Protein AF-A0A973XDQ6-F1 (afdb_monomer_lite)

pLDDT: mean 77.3, std 17.06, range [45.78, 94.81]

Secondary structure (DSSP, 8-state):
--HHHHHHHHH---PPPHHHHHHHHHHT-SSHHHHHHHHHHHHHHHHHTT----------

Structure (mmCIF, N/CA/C/O backbone):
data_AF-A0A973XDQ6-F1
#
_entry.id   AF-A0A973XDQ6-F1
#
loop_
_atom_site.group_PDB
_atom_site.id
_atom_site.type_symbol
_atom_site.label_atom_id
_atom_site.label_alt_id
_at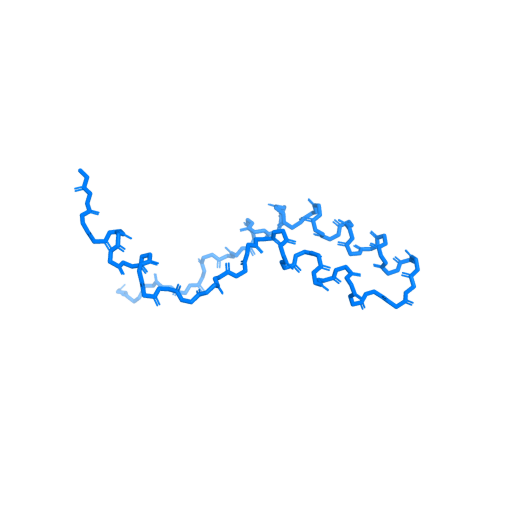om_site.label_comp_id
_atom_site.label_asym_id
_atom_site.label_entity_id
_atom_site.label_seq_id
_atom_site.pdbx_PDB_ins_code
_atom_site.Cartn_x
_atom_site.Cartn_y
_atom_site.Cartn_z
_atom_site.occupancy
_atom_site.B_iso_or_equiv
_atom_site.auth_seq_id
_atom_site.auth_comp_id
_atom_site.auth_asym_id
_atom_site.auth_atom_id
_atom_site.pdbx_PDB_model_num
ATOM 1 N N . MET A 1 1 ? -15.113 1.578 30.580 1.00 47.34 1 MET A N 1
ATOM 2 C CA . MET A 1 1 ? -14.951 0.559 29.522 1.00 47.34 1 MET A CA 1
ATOM 3 C C . MET A 1 1 ? -16.294 0.404 28.831 1.00 47.34 1 MET A C 1
ATOM 5 O O . MET A 1 1 ? -17.269 0.165 29.527 1.00 47.34 1 MET A O 1
ATOM 9 N N . SER A 1 2 ? -16.389 0.677 27.528 1.00 68.88 2 SER A N 1
ATOM 10 C CA . SER A 1 2 ? -17.681 0.715 26.825 1.00 68.88 2 SER A CA 1
ATOM 11 C C . SER A 1 2 ? -17.975 -0.638 26.174 1.00 68.88 2 SER A C 1
ATOM 13 O O . SER A 1 2 ? -17.332 -0.995 25.188 1.00 68.88 2 SER A O 1
ATOM 15 N N . HIS A 1 3 ? -18.954 -1.372 26.711 1.00 77.19 3 HIS A N 1
ATOM 16 C CA . HIS A 1 3 ? -19.398 -2.692 26.228 1.00 77.19 3 HIS A CA 1
ATOM 17 C C . HIS A 1 3 ? -19.871 -2.697 24.762 1.00 77.19 3 HIS A C 1
ATOM 19 O O . HIS A 1 3 ? -19.911 -3.739 24.113 1.00 77.19 3 HIS A O 1
ATOM 25 N N . LEU A 1 4 ? -20.178 -1.522 24.210 1.00 79.25 4 LEU A N 1
ATOM 26 C CA . LEU A 1 4 ? -20.565 -1.352 22.812 1.00 79.25 4 LEU A CA 1
ATOM 27 C C . LEU A 1 4 ? -19.414 -1.669 21.838 1.00 79.25 4 LEU A C 1
ATOM 29 O O . LEU A 1 4 ? -19.648 -2.232 20.774 1.00 79.25 4 LEU A O 1
ATOM 33 N N . ILE A 1 5 ? -18.166 -1.351 22.207 1.00 74.69 5 ILE A N 1
ATOM 34 C CA . ILE A 1 5 ? -16.985 -1.589 21.355 1.00 74.69 5 ILE A CA 1
ATOM 35 C C . ILE A 1 5 ? -16.695 -3.092 21.240 1.00 74.69 5 ILE A C 1
ATOM 37 O O . ILE A 1 5 ? -16.306 -3.571 20.177 1.00 74.69 5 ILE A O 1
ATOM 41 N N . GLU A 1 6 ? -16.905 -3.845 22.320 1.00 73.25 6 GLU A N 1
ATOM 42 C CA . GLU A 1 6 ? -16.716 -5.300 22.345 1.00 73.25 6 GLU A CA 1
ATOM 43 C C . GLU A 1 6 ? -17.765 -6.023 21.497 1.00 73.25 6 GLU A C 1
ATOM 45 O O . GLU A 1 6 ? -17.422 -6.944 20.758 1.00 73.25 6 GLU A O 1
ATOM 50 N N . LEU A 1 7 ? -19.016 -5.552 21.525 1.00 78.06 7 LEU A N 1
ATOM 51 C CA . LEU A 1 7 ? -20.086 -6.097 20.691 1.00 78.06 7 LEU A CA 1
ATOM 52 C C . LEU A 1 7 ? -19.820 -5.874 19.194 1.00 78.06 7 LEU A C 1
ATOM 54 O O . LEU A 1 7 ? -20.024 -6.783 18.395 1.00 78.06 7 LEU A O 1
ATOM 58 N N . ILE A 1 8 ? -19.311 -4.696 18.815 1.00 76.31 8 ILE A N 1
ATOM 59 C CA . ILE A 1 8 ? -18.923 -4.408 17.426 1.00 76.31 8 ILE A CA 1
ATOM 60 C C . ILE A 1 8 ? -17.776 -5.335 17.001 1.00 76.31 8 ILE A C 1
ATOM 62 O O . ILE A 1 8 ? -17.864 -5.977 15.959 1.00 76.31 8 ILE A O 1
ATOM 66 N N . LYS A 1 9 ? -16.736 -5.488 17.830 1.00 67.19 9 LYS A N 1
ATOM 67 C CA . LYS A 1 9 ? -15.616 -6.402 17.542 1.00 67.19 9 LYS A CA 1
ATOM 68 C C . LYS A 1 9 ? -16.042 -7.866 17.391 1.00 67.19 9 LYS A C 1
ATOM 70 O O . LYS A 1 9 ? -15.420 -8.582 16.620 1.00 67.19 9 LYS A O 1
ATOM 75 N N . ALA A 1 10 ? -17.082 -8.304 18.101 1.00 74.19 10 ALA A N 1
ATOM 76 C CA . ALA A 1 10 ? -17.582 -9.679 18.039 1.00 74.19 10 ALA A CA 1
ATOM 77 C C . ALA A 1 10 ? -18.382 -9.999 16.761 1.00 74.19 10 ALA A C 1
ATOM 79 O O . ALA A 1 10 ? -18.570 -11.170 16.439 1.00 74.19 10 ALA A O 1
ATOM 80 N N . ILE A 1 11 ? -18.871 -8.978 16.051 1.00 79.00 11 ILE A N 1
ATOM 81 C CA . ILE A 1 11 ? -19.736 -9.134 14.869 1.00 79.00 11 ILE A CA 1
ATOM 82 C C . ILE A 1 11 ? -18.994 -8.763 13.580 1.00 79.00 11 ILE A C 1
ATOM 84 O O . ILE A 1 11 ? -19.392 -9.180 12.494 1.00 79.00 11 ILE A O 1
ATOM 88 N N . VAL A 1 12 ? -17.919 -7.981 13.678 1.00 74.44 12 VAL A N 1
ATOM 89 C CA . VAL A 1 12 ? -17.204 -7.475 12.510 1.00 74.44 12 VAL A CA 1
ATOM 90 C C . VAL A 1 12 ? -16.410 -8.606 11.832 1.00 74.44 12 VAL A C 1
ATOM 92 O O . VAL A 1 12 ? -15.473 -9.134 12.434 1.00 74.44 12 VAL A O 1
ATOM 95 N N . PRO A 1 13 ? -16.752 -8.985 10.583 1.00 71.94 13 PRO A N 1
ATOM 96 C CA . PRO A 1 13 ? -15.912 -9.870 9.780 1.00 71.94 13 PRO A CA 1
ATOM 97 C C . PRO A 1 13 ? -14.560 -9.197 9.528 1.00 71.94 13 PRO A C 1
ATOM 99 O O . PRO A 1 13 ? -14.488 -7.970 9.551 1.00 71.94 13 PRO A O 1
ATOM 102 N N . HIS A 1 14 ? -13.505 -9.987 9.293 1.00 78.38 14 HIS A N 1
ATOM 103 C CA . HIS A 1 14 ? -12.135 -9.493 9.081 1.00 78.38 14 HIS A CA 1
ATOM 104 C C . HIS A 1 14 ? -12.119 -8.252 8.179 1.00 78.38 14 HIS A C 1
ATOM 106 O O . HIS A 1 14 ? -12.390 -8.342 6.980 1.00 78.38 14 HIS A O 1
ATOM 112 N N . ILE A 1 15 ? -11.853 -7.085 8.771 1.00 81.06 15 ILE A N 1
ATOM 113 C CA . ILE A 1 15 ? -11.660 -5.848 8.020 1.00 81.06 15 ILE A CA 1
ATOM 114 C C . ILE A 1 15 ? -10.178 -5.814 7.674 1.00 81.06 15 ILE A C 1
ATOM 116 O O . ILE A 1 15 ? -9.373 -5.719 8.604 1.00 81.06 15 ILE A O 1
ATOM 120 N N . PRO A 1 16 ? -9.811 -5.856 6.380 1.00 82.94 16 PRO A N 1
ATOM 121 C CA . PRO A 1 16 ? -8.416 -5.794 6.002 1.00 82.94 16 PRO A CA 1
ATOM 122 C C . PRO A 1 16 ? -7.813 -4.488 6.512 1.00 82.94 16 PRO A C 1
ATOM 124 O O . PRO A 1 16 ? -8.368 -3.396 6.326 1.00 82.94 16 PRO A O 1
ATOM 127 N N . THR A 1 17 ? -6.688 -4.629 7.193 1.00 87.50 17 THR A N 1
ATOM 128 C CA . THR A 1 17 ? -5.830 -3.539 7.637 1.00 87.50 17 THR A CA 1
ATOM 129 C C . THR A 1 17 ? -5.317 -2.749 6.433 1.00 87.50 17 THR A C 1
ATOM 131 O O . THR A 1 17 ? -5.326 -3.230 5.300 1.00 87.50 17 THR A O 1
ATOM 134 N N . GLN A 1 18 ? -4.853 -1.517 6.664 1.00 88.00 18 GLN A N 1
ATOM 135 C CA . GLN A 1 18 ? -4.220 -0.728 5.599 1.00 88.00 18 GLN A CA 1
ATOM 136 C C . GLN A 1 18 ? -3.047 -1.486 4.974 1.00 88.00 18 GLN A C 1
ATOM 138 O O . GLN A 1 18 ? -2.960 -1.565 3.758 1.00 88.00 18 GLN A O 1
ATOM 143 N N . GLN A 1 19 ? -2.245 -2.152 5.803 1.00 88.50 19 GLN A N 1
ATOM 144 C CA . GLN A 1 19 ? -1.137 -2.980 5.349 1.00 88.50 19 GLN A CA 1
ATOM 145 C C . GLN A 1 19 ? -1.586 -4.109 4.409 1.00 88.50 19 GLN A C 1
ATOM 147 O O . GLN A 1 19 ? -0.986 -4.284 3.358 1.00 88.50 19 GLN A O 1
ATOM 152 N N . GLU A 1 20 ? -2.652 -4.845 4.740 1.00 90.31 20 GLU A N 1
ATOM 153 C CA . GLU A 1 20 ? -3.173 -5.910 3.864 1.00 90.31 20 GLU A CA 1
ATOM 154 C C . GLU A 1 20 ? -3.701 -5.356 2.534 1.00 90.31 20 GLU A C 1
ATOM 156 O O . GLU A 1 20 ? -3.580 -6.000 1.493 1.00 90.31 20 GLU A O 1
ATOM 161 N N . ARG A 1 21 ? -4.275 -4.147 2.548 1.00 90.94 21 ARG A N 1
ATOM 162 C CA . ARG A 1 21 ? -4.709 -3.464 1.321 1.00 90.94 21 ARG A CA 1
ATOM 163 C C . ARG A 1 21 ? -3.524 -3.033 0.466 1.00 90.94 21 ARG A C 1
ATOM 165 O O . ARG A 1 21 ? -3.584 -3.175 -0.750 1.00 90.94 21 ARG A O 1
ATOM 172 N N . ASP A 1 22 ? -2.473 -2.515 1.089 1.00 92.75 22 ASP A N 1
ATOM 173 C CA . ASP A 1 22 ? -1.265 -2.070 0.399 1.00 92.75 22 ASP A CA 1
ATOM 174 C C . ASP A 1 22 ? -0.487 -3.265 -0.170 1.00 92.75 22 ASP A C 1
ATOM 176 O O . ASP A 1 22 ? -0.028 -3.220 -1.308 1.00 92.75 22 ASP A O 1
ATOM 180 N N . GLU A 1 23 ? -0.421 -4.378 0.563 1.00 92.56 23 GLU A N 1
ATOM 181 C CA . GLU A 1 23 ? 0.161 -5.633 0.085 1.00 92.56 23 GLU A CA 1
ATOM 182 C C . GLU A 1 23 ? -0.616 -6.199 -1.110 1.00 92.56 23 GLU A C 1
ATOM 184 O O . GLU A 1 23 ? -0.011 -6.528 -2.132 1.00 92.56 23 GLU A O 1
ATOM 189 N N . ALA A 1 24 ? -1.951 -6.244 -1.035 1.00 93.81 24 ALA A N 1
ATOM 190 C CA . ALA A 1 24 ? -2.780 -6.645 -2.170 1.00 93.81 24 ALA A CA 1
ATOM 191 C C . ALA A 1 24 ? -2.555 -5.722 -3.380 1.00 93.81 24 ALA A C 1
ATOM 193 O O . ALA A 1 24 ? -2.352 -6.201 -4.496 1.00 93.81 24 ALA A O 1
ATOM 194 N N . TYR A 1 25 ? -2.482 -4.408 -3.153 1.00 93.81 25 TYR A N 1
ATOM 195 C CA . TYR A 1 25 ? -2.233 -3.430 -4.207 1.00 93.81 25 TYR A CA 1
ATOM 196 C C . TYR A 1 25 ? -0.867 -3.607 -4.882 1.00 93.81 25 TYR A C 1
ATOM 198 O O . TYR A 1 25 ? -0.771 -3.485 -6.102 1.00 93.81 25 TYR A O 1
ATOM 206 N N . LEU A 1 26 ? 0.183 -3.926 -4.125 1.00 94.00 26 LEU A N 1
ATOM 207 C CA . LEU A 1 26 ? 1.509 -4.234 -4.673 1.00 94.00 26 LEU A CA 1
ATOM 208 C C . LEU A 1 26 ? 1.546 -5.596 -5.378 1.00 94.00 26 LEU A C 1
ATOM 210 O O . LEU A 1 26 ? 2.262 -5.763 -6.362 1.00 94.00 26 LEU A O 1
ATOM 214 N N . SER A 1 27 ? 0.756 -6.569 -4.915 1.00 94.00 27 SER A N 1
ATOM 215 C CA . SER A 1 27 ? 0.673 -7.899 -5.536 1.00 94.00 27 SER A CA 1
ATOM 216 C C . SER A 1 27 ? 0.069 -7.870 -6.945 1.00 94.00 27 SER A C 1
ATOM 218 O O . SER A 1 27 ? 0.342 -8.745 -7.764 1.00 94.00 27 SER A O 1
ATOM 220 N N . GLU A 1 28 ? -0.719 -6.836 -7.244 1.00 94.75 28 GLU A N 1
ATOM 221 C CA . GLU A 1 28 ? -1.327 -6.591 -8.551 1.00 94.75 28 GLU A CA 1
ATOM 222 C C . GLU A 1 28 ? -0.371 -5.905 -9.553 1.00 94.75 28 GLU A C 1
ATOM 224 O O . GLU A 1 28 ? -0.797 -5.535 -10.653 1.00 94.75 28 GLU A O 1
ATOM 229 N N . SER A 1 29 ? 0.899 -5.685 -9.194 1.00 93.69 29 SER A N 1
ATOM 230 C CA . SER A 1 29 ? 1.882 -5.065 -10.086 1.00 93.69 29 SER A CA 1
ATOM 231 C C . SER A 1 29 ? 2.295 -5.981 -11.240 1.00 93.69 29 SER A C 1
ATOM 233 O O . SER A 1 29 ? 2.602 -7.156 -11.050 1.00 93.69 29 SER A O 1
ATOM 235 N N . VAL A 1 30 ? 2.339 -5.420 -12.453 1.00 93.19 30 VAL A N 1
ATOM 236 C CA . VAL A 1 30 ? 2.659 -6.181 -13.680 1.00 93.19 30 VAL A CA 1
ATOM 237 C C . VAL A 1 30 ? 4.169 -6.273 -13.931 1.00 93.19 30 VAL A C 1
ATOM 239 O O . VAL A 1 30 ? 4.649 -7.278 -14.455 1.00 9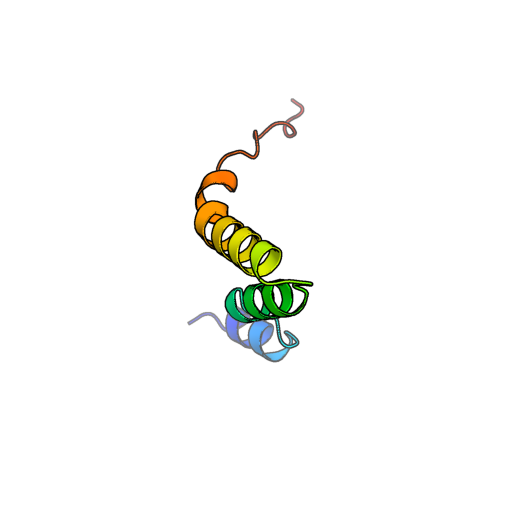3.19 30 VAL A O 1
ATOM 242 N N . ASP A 1 31 ? 4.923 -5.241 -13.553 1.00 94.69 31 ASP A N 1
ATOM 243 C CA . ASP A 1 31 ? 6.373 -5.165 -13.720 1.00 94.69 31 ASP A CA 1
ATOM 244 C C . ASP A 1 31 ? 7.038 -4.358 -12.590 1.00 94.69 31 ASP A C 1
ATOM 246 O O . ASP A 1 31 ? 6.378 -3.822 -11.699 1.00 94.69 31 ASP A O 1
ATOM 250 N N . MET A 1 32 ? 8.371 -4.289 -12.615 1.00 91.38 32 MET A N 1
ATOM 251 C CA . MET A 1 32 ? 9.160 -3.610 -11.584 1.00 91.38 32 MET A CA 1
ATOM 252 C C . MET A 1 32 ? 8.907 -2.096 -11.537 1.00 91.38 32 MET A C 1
ATOM 254 O O . MET A 1 32 ? 8.915 -1.516 -10.456 1.00 91.38 32 MET A O 1
ATOM 258 N N . VAL A 1 33 ? 8.629 -1.470 -12.682 1.00 93.75 33 VAL A N 1
ATOM 259 C CA . VAL A 1 33 ? 8.334 -0.032 -12.761 1.00 93.75 33 VAL A CA 1
ATOM 260 C C . VAL A 1 33 ? 6.969 0.258 -12.129 1.00 93.75 33 VAL A C 1
ATOM 262 O O . VAL A 1 33 ? 6.794 1.258 -11.433 1.00 93.75 33 VAL A O 1
ATOM 265 N N . ASP A 1 34 ? 6.001 -0.639 -12.318 1.00 93.50 34 ASP A N 1
ATOM 266 C CA . ASP A 1 34 ? 4.684 -0.562 -11.696 1.00 93.50 34 ASP A CA 1
ATOM 267 C C . ASP A 1 34 ? 4.759 -0.753 -10.175 1.00 93.50 34 ASP A C 1
ATOM 269 O O . ASP A 1 34 ? 4.070 -0.050 -9.440 1.00 93.50 34 ASP A O 1
ATOM 273 N N . VAL A 1 35 ? 5.632 -1.639 -9.683 1.00 94.19 35 VAL A N 1
ATOM 274 C CA . VAL A 1 35 ? 5.897 -1.772 -8.237 1.00 94.19 35 VAL A CA 1
ATOM 275 C C . VAL A 1 35 ? 6.414 -0.453 -7.660 1.00 94.19 35 VAL A C 1
ATOM 277 O O . VAL A 1 35 ? 5.861 0.042 -6.680 1.00 94.19 35 VAL A O 1
ATOM 280 N N . GLU 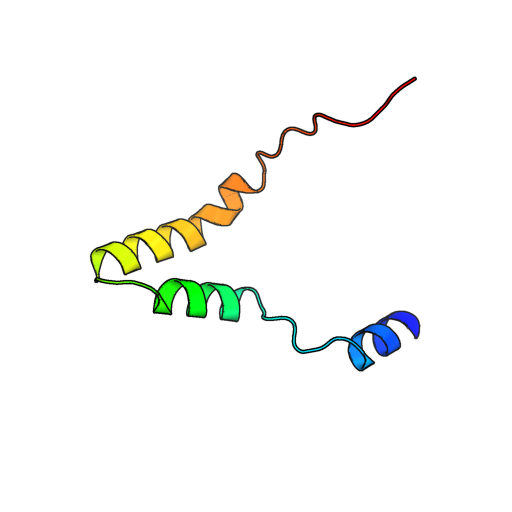A 1 36 ? 7.435 0.152 -8.273 1.00 94.81 36 GLU A N 1
ATOM 281 C CA . GLU A 1 36 ? 8.014 1.417 -7.797 1.00 94.81 36 GLU A CA 1
ATOM 282 C C . GLU A 1 36 ? 6.982 2.548 -7.774 1.00 94.81 36 GLU A C 1
ATOM 284 O O . GLU A 1 36 ? 6.872 3.274 -6.782 1.00 94.81 36 GLU A O 1
ATOM 289 N N . ARG A 1 37 ? 6.173 2.660 -8.835 1.00 94.25 37 ARG A N 1
ATOM 290 C CA . ARG A 1 37 ? 5.075 3.628 -8.899 1.00 94.25 37 ARG A CA 1
ATOM 291 C C . ARG A 1 37 ? 4.078 3.422 -7.761 1.00 94.25 37 ARG A C 1
ATOM 293 O O . ARG A 1 37 ? 3.718 4.387 -7.093 1.00 94.25 37 ARG A O 1
ATOM 300 N N . ARG A 1 38 ? 3.636 2.186 -7.522 1.00 93.81 38 ARG A N 1
ATOM 301 C CA . ARG A 1 38 ? 2.640 1.891 -6.481 1.00 93.81 38 ARG A CA 1
ATOM 302 C C . ARG A 1 38 ? 3.184 2.097 -5.070 1.00 93.81 38 ARG A C 1
ATOM 304 O O . ARG A 1 38 ? 2.449 2.586 -4.218 1.00 93.81 38 ARG A O 1
ATOM 311 N N . ILE A 1 39 ? 4.464 1.802 -4.827 1.00 93.12 39 ILE A N 1
ATOM 312 C CA . ILE A 1 39 ? 5.143 2.143 -3.566 1.00 93.12 39 ILE A CA 1
ATOM 313 C C . ILE A 1 39 ? 5.128 3.658 -3.358 1.00 93.12 39 ILE A C 1
ATOM 315 O O . ILE A 1 39 ? 4.763 4.126 -2.281 1.00 93.12 39 ILE A O 1
ATOM 319 N N . TRP A 1 40 ? 5.478 4.423 -4.394 1.00 92.69 40 TRP A N 1
ATOM 320 C CA . TRP A 1 40 ? 5.455 5.881 -4.330 1.00 92.69 40 TRP A CA 1
ATOM 321 C C . TRP A 1 40 ? 4.045 6.414 -4.039 1.00 92.69 40 TRP A C 1
ATOM 323 O O . TRP A 1 40 ? 3.878 7.280 -3.186 1.00 92.69 40 TRP A O 1
ATOM 333 N N . GLU A 1 41 ? 3.015 5.859 -4.680 1.00 92.12 41 GLU A N 1
ATOM 334 C CA . GLU A 1 41 ? 1.617 6.220 -4.423 1.00 92.12 41 GLU A CA 1
ATOM 335 C C . GLU A 1 41 ? 1.177 5.911 -2.986 1.00 92.12 41 GLU A C 1
ATOM 337 O O . GLU A 1 41 ? 0.493 6.736 -2.383 1.00 92.12 41 GLU A O 1
ATOM 342 N N . ILE A 1 42 ? 1.567 4.760 -2.425 1.00 91.88 42 ILE A N 1
ATOM 343 C CA . ILE A 1 42 ? 1.285 4.412 -1.022 1.00 91.88 42 ILE A CA 1
ATOM 344 C C . ILE A 1 42 ? 1.941 5.431 -0.083 1.00 91.88 42 ILE A C 1
ATOM 346 O O . ILE A 1 42 ? 1.271 5.956 0.802 1.00 91.88 42 ILE A O 1
ATOM 350 N N . ASP A 1 43 ? 3.210 5.760 -0.319 1.00 90.50 43 ASP A N 1
ATOM 351 C CA . ASP A 1 43 ? 3.973 6.719 0.489 1.00 90.50 43 ASP A CA 1
ATOM 352 C C . ASP A 1 43 ? 3.386 8.144 0.413 1.00 90.50 43 ASP A C 1
ATOM 354 O O . ASP A 1 43 ? 3.353 8.877 1.399 1.00 90.50 43 ASP A O 1
ATOM 358 N N . HIS A 1 44 ? 2.834 8.531 -0.743 1.00 88.88 44 HIS A N 1
ATOM 359 C CA . HIS A 1 44 ? 2.298 9.878 -0.973 1.00 88.88 44 HIS A CA 1
ATOM 360 C C . HIS A 1 44 ? 0.786 10.005 -0.707 1.00 88.88 44 HIS A C 1
ATOM 362 O O . HIS A 1 44 ? 0.248 11.115 -0.788 1.00 88.88 44 HIS A O 1
ATOM 368 N N . ARG A 1 45 ? 0.076 8.926 -0.346 1.00 79.44 45 ARG A N 1
ATOM 369 C CA . ARG A 1 45 ? -1.378 8.953 -0.065 1.00 79.44 45 ARG A CA 1
ATOM 370 C C . ARG A 1 45 ? -1.764 9.906 1.068 1.00 79.44 45 ARG A C 1
ATOM 372 O O . ARG A 1 45 ? -2.812 10.550 0.981 1.00 79.44 45 ARG A O 1
ATOM 379 N N . ASP A 1 46 ? -0.911 10.066 2.077 1.00 69.12 46 ASP A N 1
ATOM 380 C C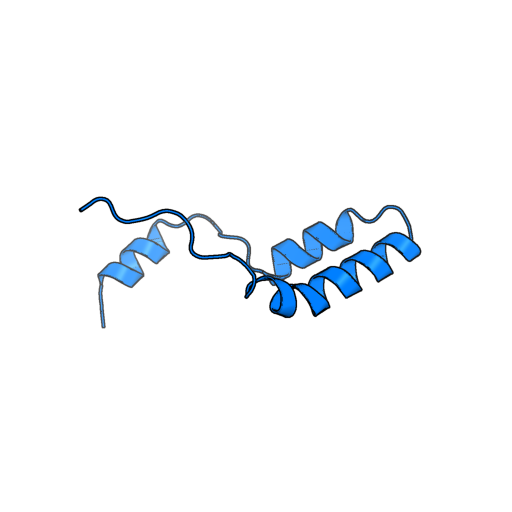A . ASP A 1 46 ? -1.159 10.973 3.209 1.00 69.12 46 ASP A CA 1
ATOM 381 C C . ASP A 1 46 ? -1.174 12.455 2.805 1.00 69.12 46 ASP A C 1
ATOM 383 O O . ASP A 1 46 ? -1.770 13.286 3.488 1.00 69.12 46 ASP A O 1
ATOM 387 N N . SER A 1 47 ? -0.581 12.798 1.659 1.00 59.88 47 SER A N 1
ATOM 388 C CA . SER A 1 47 ? -0.574 14.172 1.146 1.00 59.88 47 SER A CA 1
ATOM 389 C C . SER A 1 47 ? -1.839 14.547 0.358 1.00 59.88 47 SER A C 1
ATOM 391 O O . SER A 1 47 ? -2.128 15.732 0.190 1.00 59.88 47 SER A O 1
ATOM 393 N N . GLN A 1 48 ? -2.634 13.565 -0.091 1.00 55.91 48 GLN A N 1
ATOM 394 C CA . GLN A 1 48 ? -3.847 13.796 -0.893 1.00 55.91 48 GLN A CA 1
ATOM 395 C C . GLN A 1 48 ? -5.150 13.703 -0.087 1.00 55.91 48 GLN A C 1
ATOM 397 O O . GLN A 1 48 ? -6.163 14.280 -0.486 1.00 55.91 48 GLN A O 1
ATOM 402 N N . SER A 1 49 ? -5.137 13.058 1.083 1.00 54.09 49 SER A N 1
ATOM 403 C CA . SER A 1 49 ? -6.294 12.977 1.990 1.00 54.09 49 SER A CA 1
ATOM 404 C C . SER A 1 49 ? -6.698 14.331 2.603 1.00 54.09 49 SER A C 1
ATOM 406 O O . SER A 1 49 ? -7.760 14.443 3.212 1.00 54.09 49 SER A O 1
ATOM 408 N N . GLN A 1 50 ? -5.906 15.388 2.382 1.00 51.50 50 GLN A N 1
ATOM 409 C CA . GLN A 1 50 ? -6.213 16.768 2.774 1.00 51.50 50 GLN A CA 1
ATOM 410 C C . GLN A 1 50 ? -6.895 17.607 1.674 1.00 51.50 50 GLN A C 1
ATOM 412 O O . GLN A 1 50 ? -7.240 18.762 1.921 1.00 51.50 50 GLN A O 1
ATOM 417 N N . GLN A 1 51 ? -7.142 17.045 0.483 1.00 48.31 51 GLN A N 1
ATOM 418 C CA . GLN A 1 51 ? -7.803 17.735 -0.636 1.00 48.31 51 GLN A CA 1
ATOM 419 C C . GLN A 1 51 ? -9.170 17.132 -1.001 1.00 48.31 51 GLN A C 1
ATOM 421 O O . GLN A 1 51 ? -9.519 17.006 -2.169 1.00 48.31 51 GLN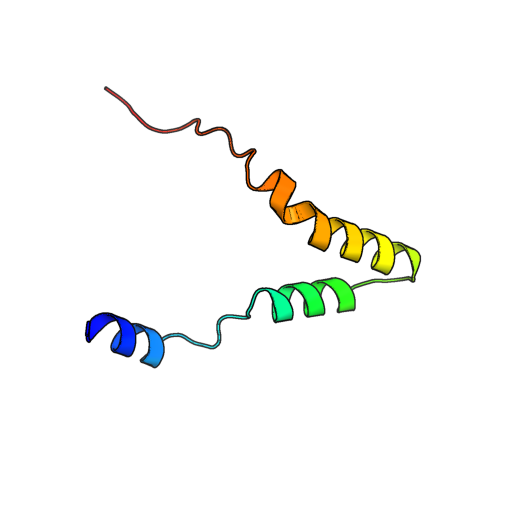 A O 1
ATOM 426 N N . THR A 1 52 ? -10.008 16.812 -0.015 1.00 45.78 52 THR A N 1
ATOM 427 C CA . THR A 1 52 ? -11.463 16.869 -0.228 1.00 45.78 52 THR A CA 1
ATOM 428 C C . THR A 1 52 ? -11.935 18.285 0.094 1.00 45.78 52 THR A C 1
ATOM 430 O O . THR A 1 52 ? -11.982 18.636 1.276 1.00 45.78 52 THR A O 1
ATOM 433 N N . PRO A 1 53 ? -12.287 19.132 -0.895 1.00 46.34 53 PRO A N 1
ATOM 434 C CA . PRO A 1 53 ? -13.010 20.355 -0.592 1.00 46.34 53 PRO A CA 1
ATOM 435 C C . PRO A 1 53 ? -14.340 19.958 0.050 1.00 46.34 53 PRO A C 1
ATOM 437 O O . PRO A 1 53 ? -15.147 19.245 -0.545 1.00 46.34 53 PRO A O 1
ATOM 440 N N . ALA A 1 54 ? -14.554 20.409 1.283 1.00 48.88 54 ALA A N 1
ATOM 441 C CA . ALA A 1 54 ? -15.847 20.386 1.945 1.00 48.88 54 ALA A CA 1
ATOM 442 C C . ALA A 1 54 ? -16.827 21.266 1.149 1.00 48.88 54 ALA A C 1
ATOM 444 O O . ALA A 1 54 ? -17.023 22.435 1.457 1.00 48.88 54 ALA A O 1
ATOM 445 N N . MET A 1 55 ? -17.406 20.727 0.079 1.00 54.09 55 MET A N 1
ATOM 446 C CA . MET A 1 55 ? -18.446 21.380 -0.710 1.00 54.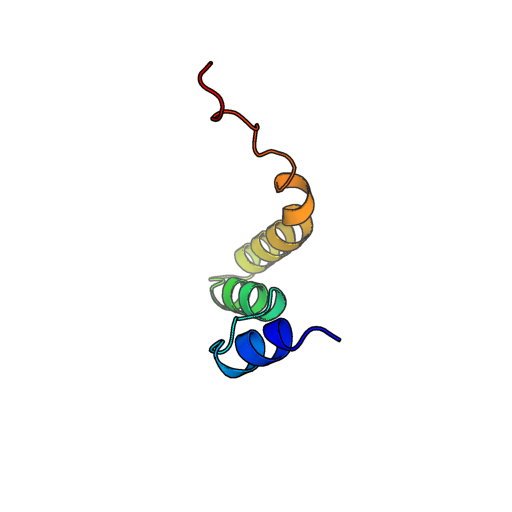09 55 MET A CA 1
ATOM 447 C C . MET A 1 55 ? -19.626 20.426 -0.814 1.00 54.09 55 MET A C 1
ATOM 449 O O . MET A 1 55 ? -19.645 19.531 -1.652 1.00 54.09 55 MET A O 1
ATOM 453 N N . GLY A 1 56 ? -20.615 20.625 0.057 1.00 51.25 56 GLY A N 1
ATOM 454 C CA . GLY A 1 56 ? -21.911 19.968 -0.089 1.00 51.25 56 GLY A CA 1
ATOM 455 C C . GLY A 1 56 ? -22.656 19.727 1.214 1.00 51.25 56 GLY A C 1
ATOM 456 O O . GLY A 1 56 ? -23.008 18.590 1.503 1.00 51.25 56 GLY A O 1
ATOM 457 N N . GLY A 1 57 ? -22.923 20.770 2.001 1.00 50.06 57 GLY A N 1
ATOM 458 C CA . GLY A 1 57 ? -23.833 20.623 3.134 1.00 50.06 57 GLY A CA 1
ATOM 459 C C . GLY A 1 57 ? -24.068 21.904 3.916 1.00 50.06 57 GLY A C 1
ATOM 460 O O . GLY A 1 57 ? -23.359 22.152 4.881 1.00 50.06 57 GLY A O 1
ATOM 461 N N . ALA A 1 58 ? -25.070 22.686 3.511 1.00 50.66 58 ALA A N 1
ATOM 462 C CA . ALA A 1 58 ? -26.147 23.144 4.396 1.00 50.66 58 ALA A CA 1
ATOM 463 C C . ALA A 1 58 ? -27.077 24.100 3.633 1.00 50.66 58 ALA A C 1
ATOM 465 O O . ALA A 1 58 ? -26.720 25.227 3.307 1.00 50.66 58 ALA A O 1
ATOM 466 N N . LEU A 1 59 ? -28.284 23.607 3.366 1.00 54.47 59 LEU A N 1
ATOM 467 C CA . LEU A 1 59 ? -29.483 24.416 3.201 1.00 54.47 59 LEU A CA 1
ATOM 468 C C . LEU A 1 59 ? -29.762 25.129 4.534 1.00 54.47 59 LEU A C 1
ATOM 470 O O . LEU A 1 59 ? -29.961 24.431 5.528 1.00 54.47 59 LEU A O 1
ATOM 474 N N . HIS A 1 60 ? -29.801 26.463 4.547 1.00 47.00 60 HIS A N 1
ATOM 475 C CA . HIS A 1 60 ? -30.758 27.273 5.314 1.00 47.00 60 HIS A CA 1
ATOM 476 C C . HIS A 1 60 ? -30.728 28.727 4.831 1.00 47.00 60 HIS A C 1
ATOM 478 O O . HIS A 1 60 ? -29.609 29.267 4.682 1.00 47.00 60 HIS A O 1
#

Foldseek 3Di:
DDVVVVVCVVPDDDDDDPVNVLVVCLVPAPDPVSNVVSVVCSVCVVVCVVPPPPPDDDDD

Sequence (60 aa):
MSHLIELIKAIVPHIPTQQERDEAYLSESVDMVDVERRIWEIDHRDSQSQQTPAMGGALH

Radius of gyration: 18.14 Å; chains: 1; bounding box: 40×37×43 Å